Protein AF-A0A7I0JQH7-F1 (afdb_monomer)

Foldseek 3Di:
DVVVCVVVVHDDDDDDDQPVCPLVCCQVVVDVDDDDPADDDPVSVVRDDDDPDPDDDDDDDDDPPPDPDDDPVVCVPHDDDDRPPGPVVVVVVD

Mean predicted aligned error: 3.63 Å

Structure (mmCIF, N/CA/C/O backbone):
data_AF-A0A7I0JQH7-F1
#
_entry.id   AF-A0A7I0JQH7-F1
#
loop_
_atom_site.group_PDB
_atom_site.id
_atom_site.type_symbol
_atom_site.label_atom_id
_atom_site.label_alt_id
_atom_site.label_comp_id
_atom_site.label_asym_id
_atom_site.label_entity_id
_atom_site.label_seq_id
_atom_site.pdbx_PDB_ins_code
_atom_site.Cartn_x
_atom_site.Cartn_y
_atom_site.Cartn_z
_atom_site.occupancy
_atom_site.B_iso_or_equiv
_atom_site.auth_seq_id
_atom_site.auth_comp_id
_atom_site.auth_asym_id
_atom_site.auth_atom_id
_atom_site.pdbx_PDB_model_num
ATOM 1 N N . TRP A 1 1 ? -14.429 -2.750 2.397 1.00 88.56 1 TRP A N 1
ATOM 2 C CA . TRP A 1 1 ? -14.922 -1.959 3.542 1.00 88.56 1 TRP A CA 1
ATOM 3 C C . TRP A 1 1 ? -16.432 -2.066 3.742 1.00 88.56 1 TRP A C 1
ATOM 5 O O . TRP A 1 1 ? -16.824 -2.506 4.807 1.00 88.56 1 TRP A O 1
ATOM 15 N N . ALA A 1 2 ? -17.278 -1.749 2.749 1.00 93.50 2 ALA A N 1
ATOM 16 C CA . ALA A 1 2 ? -18.744 -1.742 2.913 1.00 93.50 2 ALA A CA 1
ATOM 17 C C . ALA A 1 2 ? -19.337 -3.011 3.567 1.00 93.50 2 ALA A C 1
ATOM 19 O O . ALA A 1 2 ? -20.145 -2.905 4.484 1.00 93.50 2 ALA A O 1
ATOM 20 N N . ALA A 1 3 ? -18.900 -4.201 3.135 1.00 95.44 3 ALA A N 1
ATOM 21 C CA . ALA A 1 3 ? -19.332 -5.467 3.733 1.00 95.44 3 ALA A CA 1
ATOM 22 C C . ALA A 1 3 ? -18.929 -5.599 5.214 1.00 95.44 3 ALA A C 1
ATOM 24 O O 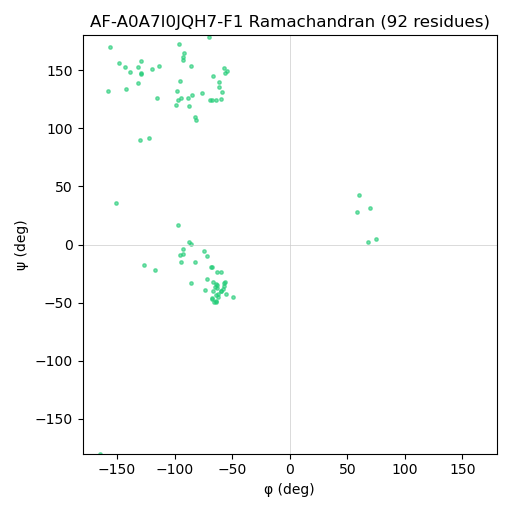. ALA A 1 3 ? -19.756 -5.989 6.027 1.00 95.44 3 ALA A O 1
ATOM 25 N N . ILE A 1 4 ? -17.697 -5.207 5.562 1.00 94.50 4 ILE A N 1
ATOM 26 C CA . ILE A 1 4 ? -17.179 -5.236 6.940 1.00 94.50 4 ILE A CA 1
ATOM 27 C C . ILE A 1 4 ? -17.979 -4.277 7.823 1.00 94.50 4 ILE A C 1
ATOM 29 O O . ILE A 1 4 ? -18.449 -4.673 8.878 1.00 94.50 4 ILE A O 1
ATOM 33 N N . ALA A 1 5 ? -18.186 -3.037 7.368 1.00 95.88 5 ALA A N 1
ATOM 34 C CA . ALA A 1 5 ? -18.923 -2.028 8.127 1.00 95.88 5 ALA A CA 1
ATOM 35 C C . ALA A 1 5 ? -20.367 -2.467 8.426 1.00 95.88 5 ALA A C 1
ATOM 37 O O . ALA A 1 5 ? -20.850 -2.291 9.542 1.00 95.88 5 ALA A O 1
ATOM 38 N N . LYS A 1 6 ? -21.029 -3.102 7.447 1.00 97.56 6 LYS A N 1
ATOM 39 C CA . LYS A 1 6 ? -22.356 -3.699 7.630 1.00 97.56 6 LYS A CA 1
ATOM 40 C C . LYS A 1 6 ? -22.343 -4.819 8.674 1.00 97.56 6 LYS A C 1
ATOM 42 O O . LYS A 1 6 ? -23.248 -4.865 9.497 1.00 97.56 6 LYS A O 1
ATOM 47 N N . ASP A 1 7 ? -21.354 -5.706 8.614 1.00 97.38 7 ASP A N 1
ATOM 48 C CA . ASP A 1 7 ? -21.238 -6.867 9.503 1.00 97.38 7 ASP A CA 1
ATOM 49 C C . ASP A 1 7 ? -21.033 -6.455 10.969 1.00 97.38 7 ASP A C 1
ATOM 51 O O . ASP A 1 7 ? -21.722 -6.949 11.858 1.00 97.38 7 ASP A O 1
ATOM 55 N N . ILE A 1 8 ? -20.175 -5.459 11.215 1.00 96.75 8 ILE A N 1
ATOM 56 C CA . ILE A 1 8 ? -19.898 -4.946 12.568 1.00 96.75 8 ILE A CA 1
ATOM 57 C C . ILE A 1 8 ? -20.871 -3.843 13.024 1.00 96.75 8 ILE A C 1
ATOM 59 O O . ILE A 1 8 ? -20.717 -3.297 14.114 1.00 96.75 8 ILE A O 1
ATOM 63 N N . GLY A 1 9 ? -21.863 -3.491 12.199 1.00 97.38 9 GLY A N 1
ATOM 64 C CA . GLY A 1 9 ? -22.909 -2.527 12.547 1.00 97.38 9 GLY A CA 1
ATOM 65 C C . GLY A 1 9 ? -22.442 -1.072 12.676 1.00 97.38 9 GLY A C 1
ATOM 66 O O . GLY A 1 9 ? -23.014 -0.326 13.470 1.00 97.38 9 GLY A O 1
ATOM 67 N N . VAL A 1 10 ? -21.430 -0.648 11.911 1.00 96.94 10 VAL A N 1
ATOM 68 C CA . VAL A 1 10 ? -20.914 0.735 11.927 1.00 96.94 10 VAL A CA 1
ATOM 69 C C . VAL A 1 10 ? -21.162 1.462 10.606 1.00 96.94 10 VAL A C 1
ATOM 71 O O . VAL A 1 10 ? -21.244 0.863 9.533 1.00 96.94 10 VAL A O 1
ATOM 74 N N . THR A 1 11 ? -21.242 2.789 10.672 1.00 96.75 11 THR A N 1
ATOM 75 C CA . THR A 1 11 ? -21.181 3.661 9.494 1.00 96.75 11 THR A CA 1
ATOM 76 C C . THR A 1 11 ? -19.740 4.084 9.222 1.00 96.75 11 THR A C 1
ATOM 78 O O . THR A 1 11 ? -18.855 3.921 10.060 1.00 96.75 11 THR A O 1
ATOM 81 N N . TYR A 1 12 ? -19.480 4.607 8.025 1.00 95.94 12 TYR A N 1
ATOM 82 C CA . TYR A 1 12 ? -18.155 5.094 7.666 1.00 95.94 12 TYR A CA 1
ATOM 83 C C . TYR A 1 12 ? -18.219 6.263 6.695 1.00 95.94 12 TYR A C 1
ATOM 85 O O . TYR A 1 12 ? -19.149 6.376 5.896 1.00 95.94 12 TYR A O 1
ATOM 93 N N . THR A 1 13 ? -17.155 7.059 6.706 1.00 96.69 13 THR A N 1
ATOM 94 C CA . THR A 1 13 ? -16.886 8.089 5.706 1.00 96.69 13 THR A CA 1
ATOM 95 C C . THR A 1 13 ? -15.620 7.700 4.960 1.00 96.69 13 THR A C 1
ATOM 97 O O . THR A 1 13 ? -14.591 7.434 5.577 1.00 96.69 13 THR A O 1
ATOM 100 N N . LEU A 1 14 ? -15.680 7.635 3.628 1.00 95.81 14 LEU A N 1
ATOM 101 C CA . LEU A 1 14 ? -14.465 7.457 2.834 1.00 95.81 14 LEU A CA 1
ATOM 102 C C . LEU A 1 14 ? -13.710 8.774 2.775 1.00 95.81 14 LEU A C 1
ATOM 104 O O . LEU A 1 14 ? -14.272 9.797 2.392 1.00 95.81 14 LEU A O 1
ATOM 108 N N . GLN A 1 15 ? -12.420 8.713 3.078 1.00 96.44 15 GLN A N 1
ATOM 109 C CA . GLN A 1 15 ? -11.522 9.849 2.977 1.00 96.44 15 GLN A CA 1
ATOM 110 C C . GLN A 1 15 ? -10.363 9.500 2.036 1.00 96.44 15 GLN A C 1
ATOM 112 O O . GLN A 1 15 ? -9.362 8.929 2.470 1.00 96.44 15 GLN A O 1
ATOM 117 N N . PRO A 1 16 ? -10.493 9.798 0.730 1.00 95.88 16 PRO A N 1
ATOM 118 C CA . PRO A 1 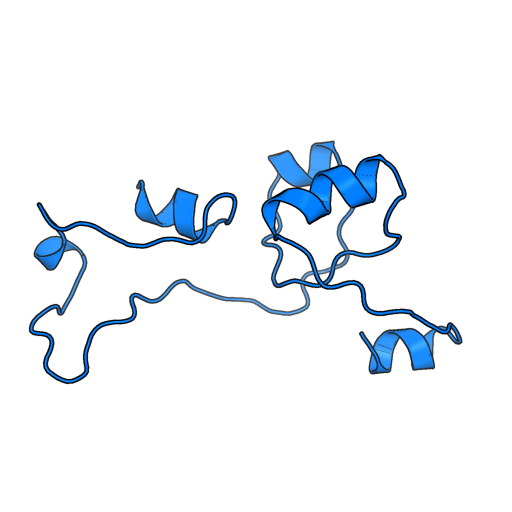16 ? -9.395 9.638 -0.213 1.00 95.88 16 PRO A CA 1
ATOM 119 C C . PRO A 1 16 ? -8.214 10.531 0.175 1.00 95.88 16 PRO A C 1
ATOM 121 O O . PRO A 1 16 ? -8.393 11.704 0.498 1.00 95.88 16 PRO A O 1
ATOM 124 N N . MET A 1 17 ? -7.006 9.979 0.122 1.00 94.88 17 MET A N 1
ATOM 125 C CA . MET A 1 17 ? -5.767 10.710 0.381 1.00 94.88 17 MET A CA 1
ATOM 126 C C . MET A 1 17 ? -4.578 10.029 -0.294 1.00 94.88 17 MET A C 1
ATOM 128 O O . MET A 1 17 ? -4.680 8.898 -0.781 1.00 94.88 17 MET A O 1
ATOM 132 N N . ASP A 1 18 ? -3.438 10.715 -0.302 1.00 94.12 18 ASP A N 1
ATOM 133 C CA . ASP A 1 18 ? -2.181 10.130 -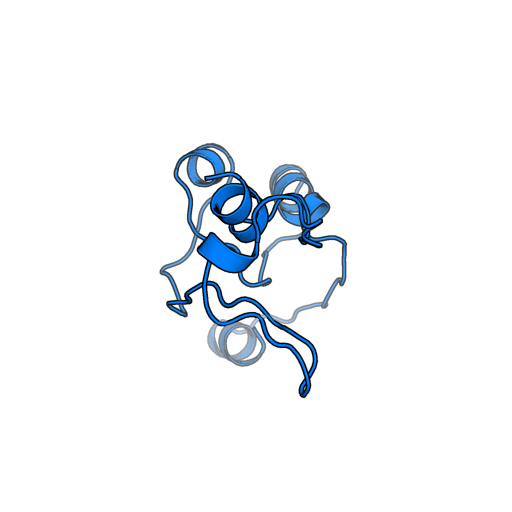0.747 1.00 94.12 18 ASP A CA 1
ATOM 134 C C . ASP A 1 18 ? -1.771 8.941 0.120 1.00 94.12 18 ASP A C 1
ATOM 136 O O . ASP A 1 18 ? -1.861 8.971 1.347 1.00 94.12 18 ASP A O 1
ATOM 140 N N . PHE A 1 19 ? -1.246 7.898 -0.527 1.00 93.81 19 PHE A N 1
ATOM 141 C CA . PHE A 1 19 ? -0.853 6.660 0.153 1.00 93.81 19 PHE A CA 1
ATOM 142 C C . PHE A 1 19 ? 0.178 6.909 1.263 1.00 93.81 19 PHE A C 1
ATOM 144 O O . PHE A 1 19 ? 0.094 6.319 2.338 1.00 93.81 19 PHE A O 1
ATOM 151 N N . ASN A 1 20 ? 1.111 7.834 1.022 1.00 93.06 20 ASN A N 1
ATOM 152 C CA . ASN A 1 20 ? 2.147 8.210 1.984 1.00 93.06 20 ASN A CA 1
ATOM 153 C C . ASN A 1 20 ? 1.569 8.837 3.262 1.00 93.06 20 ASN A C 1
ATOM 155 O O . ASN A 1 20 ? 2.211 8.782 4.307 1.00 93.06 20 ASN A O 1
ATOM 159 N N . GLY A 1 21 ? 0.363 9.407 3.192 1.00 95.50 21 GLY A N 1
ATOM 160 C CA . GLY A 1 21 ? -0.321 10.013 4.330 1.00 95.50 21 GLY A CA 1
ATOM 161 C C . GLY A 1 21 ? -1.055 9.017 5.226 1.00 95.50 21 GLY A C 1
ATOM 162 O O . GLY A 1 21 ? -1.368 9.364 6.359 1.00 95.50 21 GLY A O 1
ATOM 163 N N . ILE A 1 22 ? -1.293 7.779 4.775 1.00 96.38 22 ILE A N 1
ATOM 164 C CA . ILE A 1 22 ? -2.172 6.836 5.487 1.00 96.38 22 ILE A CA 1
ATOM 165 C C . ILE A 1 22 ? -1.594 6.425 6.845 1.00 96.38 22 ILE A C 1
ATOM 167 O O . ILE A 1 22 ? -2.299 6.481 7.848 1.00 96.38 22 ILE A O 1
ATOM 171 N N . ILE A 1 23 ? -0.320 6.020 6.900 1.00 96.06 23 ILE A N 1
ATOM 172 C CA . ILE A 1 23 ? 0.304 5.582 8.162 1.00 96.06 23 ILE A CA 1
ATOM 173 C C . ILE A 1 23 ? 0.372 6.740 9.173 1.00 96.06 23 ILE A C 1
ATOM 175 O O . ILE A 1 23 ? -0.106 6.552 10.291 1.00 96.06 23 ILE A O 1
ATOM 179 N N . PRO A 1 24 ? 0.862 7.945 8.812 1.00 96.62 24 PRO A N 1
ATOM 180 C CA . PRO A 1 24 ? 0.796 9.097 9.708 1.00 96.62 24 PRO A CA 1
ATOM 181 C C . PRO A 1 24 ? -0.625 9.417 10.184 1.00 96.62 24 PRO A C 1
ATOM 183 O O . PRO A 1 24 ? -0.817 9.666 11.370 1.00 96.62 24 PRO A O 1
ATOM 186 N N . ALA A 1 25 ? -1.622 9.370 9.293 1.00 97.75 25 ALA A N 1
ATOM 187 C CA . ALA A 1 25 ? -3.015 9.647 9.637 1.00 97.75 25 ALA A CA 1
ATOM 188 C C . ALA A 1 25 ? -3.596 8.626 10.632 1.00 97.75 25 ALA A C 1
ATOM 190 O O . ALA A 1 25 ? -4.389 9.004 11.493 1.00 97.75 25 ALA A O 1
ATOM 191 N N . LEU A 1 26 ? -3.183 7.356 10.558 1.00 97.62 26 LEU A N 1
ATOM 192 C CA . LEU A 1 26 ? -3.532 6.337 11.555 1.00 97.62 26 LEU A CA 1
ATOM 193 C C . LEU A 1 26 ? -2.872 6.637 12.908 1.00 97.62 26 LEU A C 1
ATOM 195 O O . LEU A 1 26 ? -3.535 6.619 13.942 1.00 97.62 26 LEU A O 1
ATOM 199 N N . GLN A 1 27 ? -1.578 6.973 12.911 1.00 97.38 27 GLN A N 1
ATOM 200 C CA . GLN A 1 27 ? -0.838 7.270 14.143 1.00 97.38 27 GLN A CA 1
ATOM 201 C C . GLN A 1 27 ? -1.383 8.501 14.878 1.00 97.38 27 GLN A C 1
ATOM 203 O O . GLN A 1 27 ? -1.425 8.525 16.108 1.00 97.38 27 GLN A O 1
ATOM 208 N N . THR A 1 28 ? -1.813 9.522 14.134 1.00 97.50 28 THR A N 1
ATOM 209 C CA . THR A 1 28 ? -2.406 10.747 14.688 1.00 97.50 28 THR A CA 1
ATOM 210 C C . THR A 1 28 ? -3.909 10.632 14.935 1.00 97.50 28 THR A C 1
ATOM 212 O O . THR A 1 28 ? -4.507 11.592 15.420 1.00 97.50 28 THR A O 1
ATOM 215 N N . LYS A 1 29 ? -4.519 9.472 14.640 1.00 96.31 29 LYS A N 1
ATOM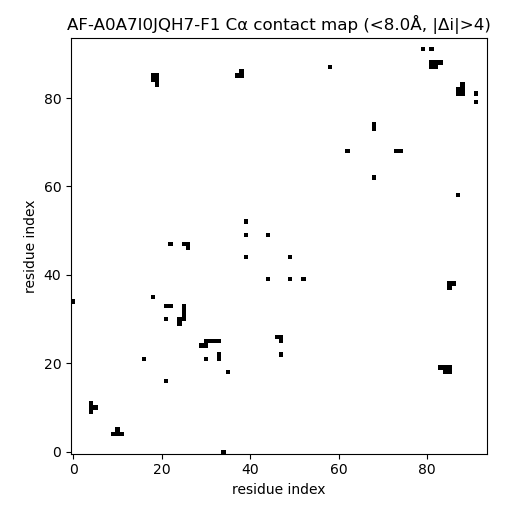 216 C CA . LYS A 1 29 ? -5.966 9.219 14.743 1.00 96.31 29 LYS A CA 1
ATOM 217 C C . LYS A 1 29 ? -6.818 10.170 13.895 1.00 96.31 29 LYS A C 1
ATOM 219 O O . LYS A 1 29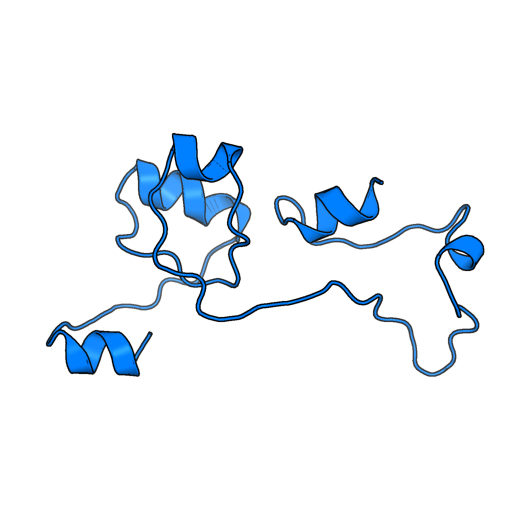 ? -7.961 10.459 14.233 1.00 96.31 29 LYS A O 1
ATOM 224 N N . GLN A 1 30 ? -6.263 10.673 12.796 1.00 97.50 30 GLN A N 1
ATOM 225 C CA . GLN A 1 30 ? -7.023 11.416 11.793 1.00 97.50 30 GLN A CA 1
ATOM 226 C C . GLN A 1 30 ? -7.950 10.489 10.994 1.00 97.50 30 GLN A C 1
ATOM 228 O O . GLN A 1 30 ? -8.997 10.929 10.526 1.00 97.50 30 GLN A O 1
ATOM 233 N N . VAL A 1 31 ? -7.563 9.221 10.832 1.00 97.75 31 VAL A N 1
ATOM 234 C CA . VAL A 1 31 ? -8.406 8.155 10.278 1.00 97.75 31 VAL A CA 1
ATOM 235 C C . VAL A 1 31 ? -8.377 6.948 11.206 1.00 97.75 31 VAL A C 1
ATOM 237 O O . VAL A 1 31 ? -7.352 6.669 11.828 1.00 97.75 31 VAL A O 1
ATOM 240 N N . ASP A 1 32 ? -9.485 6.214 11.268 1.00 96.81 32 ASP A N 1
ATOM 241 C CA . ASP A 1 32 ? -9.600 5.033 12.130 1.00 96.81 32 ASP A CA 1
ATOM 242 C C . ASP A 1 32 ? -9.064 3.759 11.460 1.00 96.81 32 ASP A C 1
ATOM 244 O O . ASP A 1 32 ? -8.533 2.873 12.125 1.00 96.81 32 ASP A O 1
ATOM 248 N N . VAL A 1 33 ? -9.210 3.651 10.131 1.00 96.06 33 VAL A N 1
ATOM 249 C CA . VAL A 1 33 ? -8.864 2.447 9.357 1.00 96.06 33 VAL A CA 1
ATOM 250 C C . VAL A 1 33 ? -8.256 2.813 8.005 1.00 96.06 33 VAL A C 1
ATOM 252 O O . VAL A 1 33 ? -8.799 3.626 7.258 1.00 96.06 33 VAL A O 1
ATOM 255 N N . GLY A 1 34 ? -7.150 2.152 7.652 1.00 96.31 34 GLY A N 1
ATOM 256 C CA . GLY A 1 34 ? -6.538 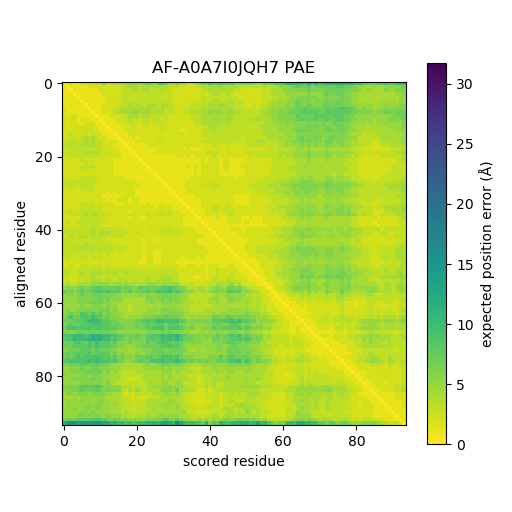2.224 6.326 1.00 96.31 34 GLY A CA 1
ATOM 257 C C . GLY A 1 34 ? -6.921 1.025 5.455 1.00 96.31 34 GLY A C 1
ATOM 258 O O . GLY A 1 34 ? -6.585 -0.109 5.782 1.00 96.31 34 GLY A O 1
ATOM 259 N N . LEU A 1 35 ? -7.565 1.264 4.308 1.00 94.69 35 LEU A N 1
ATOM 260 C CA . LEU A 1 35 ? -7.859 0.229 3.307 1.00 94.69 35 LEU A CA 1
ATOM 261 C C . LEU A 1 35 ? -7.414 0.689 1.913 1.00 94.69 35 LEU A C 1
ATOM 263 O O . LEU A 1 35 ? -8.176 1.320 1.186 1.00 94.69 35 LEU A O 1
ATOM 267 N N . ALA A 1 36 ? -6.167 0.381 1.549 1.00 94.19 36 ALA A N 1
ATOM 268 C CA . ALA A 1 36 ? -5.560 0.885 0.312 1.00 94.19 36 ALA A CA 1
ATOM 269 C C . ALA A 1 36 ? -4.499 -0.054 -0.300 1.00 94.19 36 ALA A C 1
ATOM 271 O O . ALA A 1 36 ? -3.486 0.424 -0.804 1.00 94.19 36 ALA A O 1
ATOM 272 N N . GLY A 1 37 ? -4.680 -1.381 -0.221 1.00 93.06 37 GLY A N 1
ATOM 273 C CA . GLY A 1 37 ? -3.672 -2.339 -0.712 1.00 93.06 37 GLY A CA 1
ATOM 274 C C . GLY A 1 37 ? -2.324 -2.193 0.007 1.00 93.06 37 GLY A C 1
ATOM 275 O O . GLY A 1 37 ? -1.267 -2.153 -0.617 1.00 93.06 37 GLY A O 1
ATOM 276 N N . ILE A 1 38 ? -2.367 -2.015 1.329 1.00 95.06 38 ILE A N 1
ATOM 277 C CA . ILE A 1 38 ? -1.182 -1.763 2.149 1.00 95.06 38 ILE A CA 1
ATOM 278 C C . ILE A 1 38 ? -0.501 -3.102 2.427 1.00 95.06 38 ILE A C 1
ATOM 280 O O . ILE A 1 38 ? -0.987 -3.889 3.233 1.00 95.06 38 ILE A O 1
ATOM 284 N N . THR A 1 39 ? 0.635 -3.354 1.781 1.00 95.06 39 THR A N 1
ATOM 285 C CA . THR A 1 39 ? 1.445 -4.548 2.055 1.00 95.06 39 THR A CA 1
ATOM 286 C C . THR A 1 39 ? 1.878 -4.584 3.521 1.00 95.06 39 THR A C 1
ATOM 288 O O . THR A 1 39 ? 2.413 -3.600 4.048 1.00 95.06 39 THR A O 1
ATOM 291 N N . ILE A 1 40 ? 1.675 -5.728 4.166 1.00 95.81 40 ILE A N 1
ATOM 292 C CA . ILE A 1 40 ? 2.101 -5.975 5.542 1.00 95.81 40 ILE A CA 1
ATOM 293 C C . ILE A 1 40 ? 3.634 -6.058 5.567 1.00 95.81 40 ILE A C 1
ATOM 295 O O . ILE A 1 40 ? 4.225 -6.842 4.830 1.00 95.81 40 ILE A O 1
ATOM 299 N N . LYS A 1 41 ? 4.277 -5.233 6.400 1.00 93.44 41 LYS A N 1
ATOM 300 C CA . LYS A 1 41 ? 5.739 -5.183 6.577 1.00 93.44 41 LYS A CA 1
ATOM 301 C C . LYS A 1 41 ? 6.092 -5.033 8.046 1.00 93.44 41 LYS A C 1
ATOM 303 O O . LYS A 1 41 ? 5.359 -4.360 8.773 1.00 93.44 41 LYS A O 1
ATOM 308 N N . ASP A 1 42 ? 7.225 -5.582 8.462 1.00 94.81 42 ASP A N 1
ATOM 309 C CA . ASP A 1 42 ? 7.656 -5.529 9.860 1.00 94.81 42 ASP A CA 1
ATOM 310 C C . ASP A 1 42 ? 7.918 -4.095 10.329 1.00 94.81 42 ASP A C 1
ATOM 312 O O . ASP A 1 42 ? 7.571 -3.738 11.452 1.00 94.81 42 ASP A O 1
ATOM 316 N N . GLU A 1 43 ? 8.426 -3.218 9.462 1.00 94.25 43 GLU A N 1
ATOM 317 C CA . GLU A 1 43 ? 8.611 -1.800 9.787 1.00 94.25 43 GLU A CA 1
ATOM 318 C C . GLU A 1 43 ? 7.276 -1.096 10.036 1.00 94.25 43 GLU A C 1
ATOM 320 O O . GLU A 1 43 ? 7.185 -0.247 10.919 1.00 94.25 43 GLU A O 1
ATOM 325 N N . ARG A 1 44 ? 6.229 -1.463 9.286 1.00 95.69 44 ARG A N 1
ATOM 326 C CA . ARG A 1 44 ? 4.885 -0.889 9.449 1.00 95.69 44 ARG A CA 1
ATOM 327 C C . ARG A 1 44 ? 4.213 -1.421 10.714 1.00 95.69 44 ARG A C 1
ATOM 329 O O . ARG A 1 44 ? 3.620 -0.638 11.446 1.00 95.69 44 ARG A O 1
ATOM 336 N N . LYS A 1 45 ? 4.382 -2.712 11.024 1.00 96.56 45 LYS A N 1
ATOM 337 C CA . LYS A 1 45 ? 3.869 -3.340 12.257 1.00 96.56 45 LYS A CA 1
ATOM 338 C C . LYS A 1 45 ? 4.412 -2.704 13.540 1.00 96.56 45 LYS A C 1
ATOM 340 O O . LYS A 1 45 ? 3.781 -2.800 14.581 1.00 96.56 45 LYS A O 1
ATOM 345 N N . LYS A 1 46 ? 5.576 -2.044 13.488 1.00 97.00 46 LYS A N 1
ATOM 346 C CA . LYS A 1 46 ? 6.134 -1.321 14.647 1.00 97.00 46 LYS A CA 1
ATOM 347 C C . LYS A 1 46 ? 5.325 -0.084 15.036 1.00 97.00 46 LYS A C 1
ATOM 349 O O . LYS A 1 46 ? 5.511 0.423 16.138 1.00 97.00 46 LYS A O 1
ATOM 354 N N . VAL A 1 47 ? 4.503 0.444 14.127 1.00 96.62 47 VAL A N 1
ATOM 355 C CA . VAL A 1 47 ? 3.831 1.740 14.302 1.00 96.62 47 VAL A CA 1
ATOM 356 C C . VAL A 1 47 ? 2.318 1.692 14.114 1.00 96.62 47 VAL A C 1
ATOM 358 O O . VAL A 1 47 ? 1.641 2.625 14.543 1.00 96.62 47 VAL A O 1
ATOM 361 N N . ILE A 1 48 ? 1.795 0.641 13.482 1.00 97.06 48 ILE A N 1
ATOM 362 C CA . ILE A 1 48 ? 0.366 0.391 13.283 1.00 97.06 48 ILE A CA 1
ATOM 363 C C . ILE A 1 48 ? 0.074 -1.107 13.395 1.00 97.06 48 ILE A C 1
ATOM 365 O O . ILE A 1 48 ? 0.920 -1.935 13.053 1.00 97.06 48 ILE A O 1
ATOM 369 N N . ASP A 1 49 ? -1.148 -1.442 13.791 1.00 97.69 49 ASP A N 1
ATOM 370 C CA . ASP A 1 49 ? -1.650 -2.812 13.730 1.00 97.69 49 ASP A CA 1
ATOM 371 C C . ASP A 1 49 ? -2.245 -3.122 12.349 1.00 97.69 49 ASP A C 1
ATOM 373 O O . ASP A 1 49 ? -2.716 -2.237 11.628 1.00 97.69 49 ASP A O 1
ATOM 377 N N . 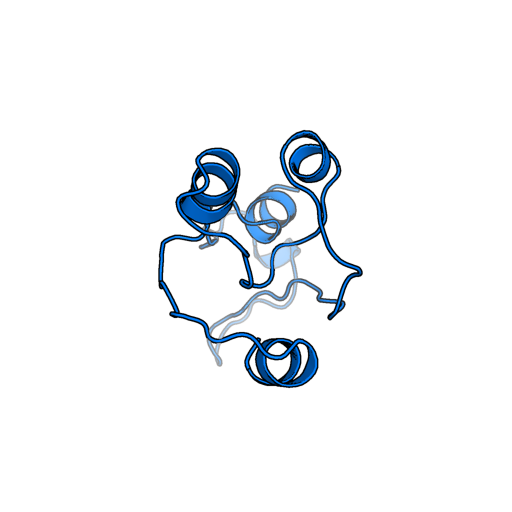PHE A 1 50 ? -2.235 -4.403 11.982 1.00 97.88 50 PHE A N 1
ATOM 378 C CA . PHE A 1 50 ? -2.868 -4.915 10.770 1.00 97.88 50 PHE A CA 1
ATOM 379 C C . PHE A 1 50 ? -3.934 -5.948 11.128 1.00 97.88 50 PHE A C 1
ATOM 381 O O . PHE A 1 50 ? -3.803 -6.674 12.111 1.00 97.88 50 PHE A O 1
ATOM 388 N N . SER A 1 51 ? -4.958 -6.049 10.283 1.00 96.12 51 SER A N 1
ATOM 389 C CA . SER A 1 51 ? -5.792 -7.248 10.224 1.00 96.12 51 SER A CA 1
ATOM 390 C C . SER A 1 51 ? -5.013 -8.417 9.619 1.00 96.12 51 SER A C 1
ATOM 392 O O . SER A 1 51 ? -3.902 -8.251 9.103 1.00 96.12 51 SER A O 1
ATOM 394 N N . ASP A 1 52 ? -5.663 -9.575 9.548 1.00 95.25 52 ASP A N 1
ATOM 395 C CA . ASP A 1 52 ? -5.242 -10.608 8.611 1.00 95.25 52 ASP A CA 1
ATOM 396 C C . ASP A 1 52 ? -5.220 -10.059 7.176 1.00 95.25 52 ASP A C 1
ATOM 398 O O . ASP A 1 52 ? -6.002 -9.172 6.797 1.00 95.25 52 ASP A O 1
ATOM 402 N N . GLY A 1 53 ? -4.292 -10.578 6.373 1.00 94.56 53 GLY A N 1
ATOM 403 C CA . GLY A 1 53 ? -4.200 -10.242 4.959 1.00 94.56 53 GLY A CA 1
ATOM 404 C C . GLY A 1 53 ? -5.454 -10.707 4.222 1.00 94.56 53 GLY A C 1
ATOM 405 O O . GLY A 1 53 ? -5.801 -11.883 4.259 1.00 94.56 53 GLY A O 1
ATOM 406 N N . TYR A 1 54 ? -6.131 -9.788 3.535 1.00 93.25 54 TYR A N 1
ATOM 407 C CA . TYR A 1 54 ? -7.359 -10.096 2.791 1.00 93.25 54 TYR A CA 1
ATOM 408 C C . TYR A 1 54 ? -7.119 -10.389 1.303 1.00 93.25 54 TYR A C 1
ATOM 410 O O . TYR A 1 54 ? -8.054 -10.764 0.596 1.00 93.25 54 TYR A O 1
ATOM 418 N N . TYR A 1 55 ? -5.901 -10.163 0.803 1.00 94.38 55 TYR A N 1
ATOM 419 C CA . TYR A 1 55 ? -5.530 -10.396 -0.590 1.00 94.38 55 TYR A CA 1
ATOM 420 C C . TYR A 1 55 ? -4.014 -10.577 -0.718 1.00 94.38 55 TYR A C 1
ATOM 422 O O . TYR A 1 55 ? -3.260 -9.762 -0.183 1.00 94.38 55 TYR A O 1
ATOM 430 N N . ASP A 1 56 ? -3.585 -11.615 -1.437 1.00 92.12 56 ASP A N 1
ATOM 431 C CA . ASP A 1 56 ? -2.183 -11.830 -1.800 1.00 92.12 56 ASP A CA 1
ATOM 432 C C . ASP A 1 56 ? -1.941 -11.309 -3.223 1.00 92.12 56 ASP A C 1
ATOM 434 O O . ASP A 1 56 ? -2.649 -11.671 -4.166 1.00 92.12 56 ASP A O 1
ATOM 438 N N . SER A 1 57 ? -0.978 -10.402 -3.372 1.00 89.88 57 SER A N 1
ATOM 439 C CA . SER A 1 57 ? -0.709 -9.696 -4.624 1.00 89.88 57 SER A CA 1
ATOM 440 C C . SER A 1 57 ? 0.771 -9.723 -4.971 1.00 89.88 57 SER A C 1
ATOM 442 O O . SER A 1 57 ? 1.605 -9.437 -4.115 1.00 89.88 57 SER A O 1
ATOM 444 N N . GLY A 1 58 ? 1.076 -9.932 -6.251 1.00 88.19 58 GLY A N 1
ATOM 445 C CA . GLY A 1 58 ? 2.406 -9.705 -6.816 1.00 88.19 58 GLY A CA 1
ATOM 446 C C . GLY A 1 58 ? 2.547 -8.338 -7.492 1.00 88.19 58 GLY A C 1
ATOM 447 O O . GLY A 1 58 ? 1.568 -7.614 -7.691 1.00 88.19 58 GLY A O 1
ATOM 448 N N . PHE A 1 59 ? 3.776 -8.008 -7.892 1.00 89.19 59 PHE A N 1
ATOM 449 C CA . PHE A 1 59 ? 4.056 -6.860 -8.754 1.00 89.19 59 PHE A CA 1
ATOM 450 C C . PHE A 1 59 ? 4.143 -7.286 -10.215 1.00 89.19 59 PHE A C 1
ATOM 452 O O . PHE A 1 59 ? 4.697 -8.331 -10.545 1.00 89.19 59 PHE A O 1
ATOM 459 N N . LEU A 1 60 ? 3.606 -6.444 -11.092 1.00 90.25 60 LEU A N 1
ATOM 460 C CA . LEU A 1 60 ? 3.716 -6.582 -12.537 1.00 90.25 60 LEU A CA 1
ATOM 461 C C . LEU A 1 60 ? 4.204 -5.261 -13.119 1.00 90.25 60 LEU A C 1
ATOM 463 O O . LEU A 1 60 ? 3.847 -4.186 -12.632 1.00 90.25 60 LEU A O 1
ATOM 467 N N . LEU A 1 61 ? 4.987 -5.350 -14.190 1.00 91.56 61 LEU A N 1
ATOM 468 C CA . LEU A 1 61 ? 5.360 -4.188 -14.977 1.00 91.56 61 LEU A CA 1
ATOM 469 C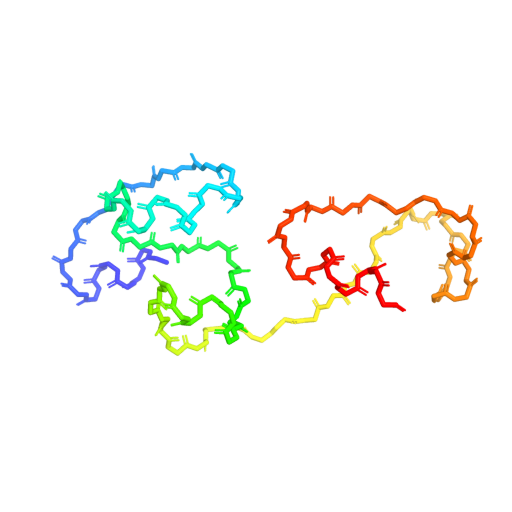 C . LEU A 1 61 ? 4.300 -3.945 -16.051 1.00 91.56 61 LEU A C 1
ATOM 471 O O . LEU A 1 61 ? 4.086 -4.777 -16.931 1.00 91.56 61 LEU A O 1
ATOM 475 N N . MET A 1 62 ? 3.661 -2.782 -16.000 1.00 93.81 62 MET A N 1
ATOM 476 C CA . MET A 1 62 ? 2.785 -2.337 -17.075 1.00 93.81 62 MET A CA 1
ATOM 477 C C . MET A 1 62 ? 3.615 -1.652 -18.162 1.00 93.81 62 MET A C 1
ATOM 479 O O . MET A 1 62 ? 4.380 -0.730 -17.880 1.00 93.81 62 MET A O 1
ATOM 483 N N . VAL A 1 63 ? 3.437 -2.085 -19.408 1.00 94.94 63 VAL A N 1
ATOM 484 C CA . VAL A 1 63 ? 4.124 -1.536 -20.584 1.00 94.94 63 VAL A CA 1
ATOM 485 C C . VAL A 1 63 ? 3.111 -1.182 -21.680 1.00 94.94 63 VAL A C 1
ATOM 487 O O . VAL A 1 63 ? 2.004 -1.726 -21.677 1.00 94.94 63 VAL A O 1
ATOM 490 N N . PRO A 1 64 ? 3.449 -0.284 -22.627 1.00 95.88 64 PRO A N 1
ATOM 491 C CA . PRO A 1 64 ? 2.618 -0.050 -23.807 1.00 95.88 64 PRO A CA 1
ATOM 492 C C . PRO A 1 64 ? 2.330 -1.346 -24.576 1.00 95.88 64 PRO A C 1
ATOM 494 O O . PRO A 1 64 ? 3.176 -2.235 -24.629 1.00 95.88 64 PRO A O 1
ATOM 497 N N . VAL A 1 65 ? 1.168 -1.433 -25.231 1.00 95.94 65 VAL A N 1
ATOM 498 C CA . VAL A 1 65 ? 0.745 -2.634 -25.987 1.00 95.94 65 VAL A CA 1
ATOM 499 C C . VAL A 1 65 ? 1.761 -3.037 -27.065 1.00 95.94 65 VAL A C 1
ATOM 501 O O . VAL A 1 65 ? 1.933 -4.216 -27.348 1.00 95.94 65 VAL A O 1
ATOM 504 N N . ASN A 1 66 ? 2.460 -2.066 -27.650 1.00 96.75 66 ASN A N 1
ATOM 505 C CA . ASN A 1 66 ? 3.499 -2.262 -28.661 1.00 96.75 66 ASN A CA 1
ATOM 506 C C . ASN A 1 66 ? 4.931 -2.268 -28.084 1.00 96.75 66 ASN A C 1
ATOM 508 O O . ASN A 1 66 ? 5.891 -2.067 -28.827 1.00 96.75 66 ASN A O 1
ATOM 512 N N . SER A 1 67 ? 5.087 -2.447 -26.771 1.00 96.19 67 SER A N 1
ATOM 513 C CA . SER A 1 67 ? 6.393 -2.506 -26.114 1.00 96.19 67 SER A CA 1
ATOM 514 C C . SER A 1 67 ? 7.183 -3.745 -26.528 1.00 96.19 67 SER A C 1
ATOM 516 O O . SER A 1 67 ? 6.630 -4.829 -26.702 1.00 96.19 67 SER A O 1
ATOM 518 N N . THR A 1 68 ? 8.503 -3.597 -26.622 1.00 95.25 68 THR A N 1
ATOM 519 C CA . THR A 1 68 ? 9.434 -4.713 -26.834 1.00 95.25 68 THR A CA 1
ATOM 520 C C . THR A 1 68 ? 9.987 -5.293 -25.533 1.00 95.25 68 THR A C 1
ATOM 522 O O . THR A 1 68 ? 10.745 -6.253 -25.601 1.00 95.25 68 THR A O 1
ATOM 525 N N . ILE A 1 69 ? 9.652 -4.707 -24.377 1.00 96.00 69 ILE A N 1
ATOM 526 C CA . ILE A 1 69 ? 10.094 -5.169 -23.053 1.00 96.00 69 ILE A CA 1
ATOM 527 C C . ILE A 1 69 ? 9.445 -6.521 -22.750 1.00 96.00 69 ILE A C 1
ATOM 529 O O . ILE A 1 69 ? 8.218 -6.631 -22.763 1.00 96.00 69 ILE A O 1
ATOM 533 N N . LYS A 1 70 ? 10.268 -7.523 -22.444 1.00 92.25 70 LYS A N 1
ATOM 534 C CA . LYS A 1 70 ? 9.849 -8.893 -22.118 1.00 92.25 70 LYS A CA 1
ATOM 535 C C . LYS A 1 70 ? 10.207 -9.308 -20.697 1.00 92.25 70 LYS A C 1
ATOM 537 O O . LYS A 1 70 ? 9.565 -10.211 -20.168 1.00 92.25 70 LYS A O 1
ATOM 542 N N . GLY A 1 71 ? 11.186 -8.649 -20.085 1.00 91.31 71 GLY A N 1
ATOM 543 C CA . GLY A 1 71 ? 11.659 -8.998 -18.753 1.00 91.31 71 GLY A CA 1
ATOM 544 C C . GLY A 1 71 ? 12.509 -7.909 -18.095 1.00 91.31 71 GLY A C 1
ATOM 545 O O . GLY A 1 71 ? 12.713 -6.842 -18.683 1.00 91.31 71 GLY A O 1
ATOM 546 N N . PRO A 1 72 ? 12.986 -8.159 -16.863 1.00 89.06 72 PRO A N 1
ATOM 547 C CA . PRO A 1 72 ? 13.802 -7.220 -16.092 1.00 89.06 72 PRO A CA 1
ATOM 548 C C . PRO A 1 72 ? 15.086 -6.775 -16.803 1.00 89.06 72 PRO A C 1
ATOM 550 O O . PRO A 1 72 ? 15.470 -5.612 -16.714 1.00 89.06 72 PRO A O 1
ATOM 553 N N . GLU A 1 73 ? 15.728 -7.667 -17.556 1.00 92.31 73 GLU A N 1
ATOM 554 C CA . GLU A 1 73 ? 16.932 -7.383 -18.344 1.00 92.31 73 GLU A CA 1
ATOM 555 C C . GLU A 1 73 ? 16.738 -6.246 -19.357 1.00 92.31 73 GLU A C 1
ATOM 557 O O . GLU A 1 73 ? 17.647 -5.442 -19.572 1.00 92.31 73 GLU A O 1
ATOM 562 N N . ASP A 1 74 ? 15.533 -6.105 -19.910 1.00 94.88 74 ASP A N 1
ATOM 563 C CA . ASP A 1 74 ? 15.208 -5.029 -20.843 1.00 94.88 74 ASP A CA 1
ATOM 564 C C . ASP A 1 74 ? 15.053 -3.672 -20.140 1.00 94.88 74 ASP A C 1
ATOM 566 O O . ASP A 1 74 ? 14.856 -2.660 -20.809 1.00 94.88 74 ASP A O 1
ATOM 570 N N . LEU A 1 75 ? 15.110 -3.609 -18.806 1.00 92.19 75 LEU A N 1
ATOM 571 C CA . LEU A 1 75 ? 14.921 -2.382 -18.022 1.00 92.19 75 LEU A CA 1
ATOM 572 C C . LEU A 1 75 ? 16.235 -1.654 -17.722 1.00 92.19 75 LEU A C 1
ATOM 574 O O . LEU A 1 75 ? 16.206 -0.514 -17.256 1.00 92.19 75 LEU A O 1
ATOM 578 N N . ILE A 1 76 ? 17.383 -2.263 -18.030 1.00 91.38 76 ILE A N 1
ATOM 579 C CA . ILE A 1 76 ? 18.700 -1.668 -17.791 1.00 91.38 76 ILE A CA 1
ATOM 580 C C . ILE A 1 76 ? 18.822 -0.344 -18.559 1.00 91.38 76 ILE A C 1
ATOM 582 O O . ILE A 1 76 ? 18.619 -0.271 -19.771 1.00 91.38 76 ILE A O 1
ATOM 586 N N . GLY A 1 77 ? 19.144 0.727 -17.831 1.00 93.19 77 GLY A N 1
ATOM 587 C CA . GLY A 1 77 ? 19.262 2.077 -18.389 1.00 93.19 77 GLY A CA 1
ATOM 588 C C . GLY A 1 77 ? 17.928 2.760 -18.714 1.00 93.19 77 GLY A C 1
ATOM 589 O O . GLY A 1 77 ? 17.938 3.867 -19.253 1.00 93.19 77 GLY A O 1
ATOM 590 N N . LYS A 1 78 ? 16.780 2.145 -18.392 1.00 93.50 78 LYS A N 1
ATOM 591 C CA . LYS A 1 78 ? 15.455 2.769 -18.521 1.00 93.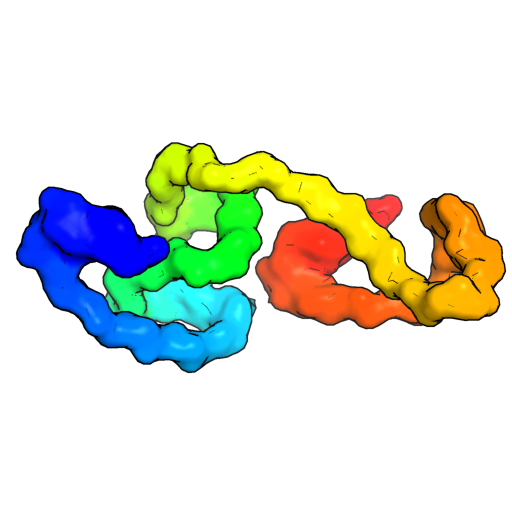50 78 LYS A CA 1
ATOM 592 C C . LYS A 1 78 ? 15.033 3.448 -17.220 1.00 93.50 78 LYS A C 1
ATOM 594 O O . LYS A 1 78 ? 15.497 3.122 -16.132 1.00 93.50 78 LYS A O 1
ATOM 599 N N . THR A 1 79 ? 14.103 4.389 -17.338 1.00 93.31 79 THR A N 1
ATOM 600 C CA . THR A 1 79 ? 13.448 5.020 -16.188 1.00 93.31 79 THR A CA 1
ATOM 601 C C . THR A 1 79 ? 12.142 4.299 -15.879 1.00 93.31 79 THR A C 1
ATOM 603 O O . THR A 1 79 ? 11.285 4.174 -16.754 1.00 93.31 79 THR A O 1
ATOM 606 N N . LEU A 1 80 ? 11.974 3.862 -14.630 1.00 92.94 80 LEU A N 1
ATOM 607 C CA . LEU A 1 80 ? 10.725 3.289 -14.139 1.00 92.94 80 LEU A CA 1
ATOM 608 C C . LEU A 1 80 ? 9.910 4.338 -13.385 1.00 92.94 80 LEU A C 1
ATOM 610 O O . LEU A 1 80 ? 10.421 5.026 -12.501 1.00 92.94 80 LEU A O 1
ATOM 614 N N . ALA A 1 81 ? 8.623 4.427 -13.708 1.00 94.00 81 ALA A N 1
ATOM 615 C CA . ALA A 1 81 ? 7.665 5.170 -12.904 1.00 94.00 81 ALA A CA 1
ATOM 616 C C . ALA A 1 81 ? 7.094 4.247 -11.822 1.00 94.00 81 ALA A C 1
ATOM 618 O O . ALA A 1 81 ? 6.559 3.181 -12.123 1.00 94.00 81 ALA A O 1
ATOM 619 N N . VAL A 1 82 ? 7.185 4.671 -10.563 1.00 93.00 82 VAL A N 1
ATOM 620 C CA . VAL A 1 82 ? 6.661 3.932 -9.409 1.00 93.00 82 VAL A CA 1
ATOM 621 C C . VAL A 1 82 ? 5.849 4.854 -8.511 1.00 93.00 82 VAL A C 1
ATOM 623 O O . VAL A 1 82 ? 6.089 6.061 -8.449 1.00 93.00 82 VAL A O 1
ATOM 626 N N . LYS A 1 83 ? 4.890 4.286 -7.776 1.00 89.69 83 LYS A N 1
ATOM 627 C CA . LYS A 1 83 ? 4.178 5.019 -6.727 1.00 89.69 83 LYS A CA 1
ATOM 628 C C . LYS A 1 83 ? 5.015 5.009 -5.454 1.00 89.69 83 LYS A C 1
ATOM 630 O O . LYS A 1 83 ? 5.142 3.959 -4.824 1.00 89.69 83 LYS A O 1
ATOM 635 N N . THR A 1 84 ? 5.565 6.161 -5.083 1.00 88.50 84 THR A N 1
ATOM 636 C CA . THR A 1 84 ? 6.455 6.307 -3.920 1.00 88.50 84 THR A CA 1
ATOM 637 C C . THR A 1 84 ? 5.800 5.842 -2.616 1.00 88.50 84 THR A C 1
ATOM 639 O O . THR A 1 84 ? 4.576 5.830 -2.494 1.00 88.50 84 THR A O 1
ATOM 642 N N . GLY A 1 85 ? 6.625 5.393 -1.662 1.00 85.94 85 GLY A N 1
ATOM 643 C CA . GLY A 1 85 ? 6.198 4.895 -0.343 1.00 85.94 85 GLY A CA 1
ATOM 644 C C . GLY A 1 85 ? 5.413 3.577 -0.356 1.00 85.94 85 GLY A C 1
ATOM 645 O O . GLY A 1 85 ? 5.011 3.074 0.697 1.00 85.94 85 GLY A O 1
ATOM 646 N N . THR A 1 86 ? 5.218 2.979 -1.532 1.00 91.56 86 THR A N 1
ATOM 647 C CA . THR A 1 86 ? 4.627 1.649 -1.680 1.00 91.56 86 THR A CA 1
ATOM 648 C C . THR A 1 86 ? 5.697 0.570 -1.712 1.00 91.56 86 THR A C 1
ATOM 650 O O . THR A 1 86 ? 6.856 0.813 -2.033 1.00 91.56 86 THR A O 1
ATOM 653 N N . SER A 1 87 ? 5.278 -0.663 -1.456 1.00 91.31 87 SER A N 1
ATOM 654 C CA . SER A 1 87 ? 6.165 -1.823 -1.521 1.00 91.31 87 SER A CA 1
ATOM 655 C C . SER A 1 87 ? 6.636 -2.131 -2.948 1.00 91.31 87 SER A C 1
ATOM 657 O O . SER A 1 87 ? 7.693 -2.726 -3.103 1.00 91.31 87 SER A O 1
ATOM 659 N N . ALA A 1 88 ? 5.927 -1.634 -3.970 1.00 90.19 88 ALA A N 1
ATOM 660 C CA . ALA A 1 88 ? 6.378 -1.681 -5.361 1.00 90.19 88 ALA A CA 1
ATOM 661 C C . ALA A 1 88 ? 7.616 -0.803 -5.600 1.00 90.19 88 ALA A C 1
ATOM 663 O O . ALA A 1 88 ? 8.451 -1.138 -6.430 1.00 90.19 88 ALA A O 1
ATOM 664 N N . THR A 1 89 ? 7.744 0.320 -4.878 1.00 90.06 89 THR A N 1
ATOM 665 C CA . THR A 1 89 ? 8.945 1.170 -4.970 1.00 90.06 89 THR A CA 1
ATOM 666 C C . THR A 1 89 ? 10.164 0.456 -4.413 1.00 90.06 89 THR A C 1
ATOM 668 O O . THR A 1 89 ? 11.244 0.599 -4.970 1.00 90.06 89 THR A O 1
ATOM 671 N N . ASP A 1 90 ? 9.995 -0.277 -3.313 1.00 90.00 90 ASP A N 1
ATOM 672 C CA . ASP A 1 90 ? 11.092 -1.030 -2.705 1.00 90.00 90 ASP A CA 1
ATOM 673 C C . ASP A 1 90 ? 11.514 -2.171 -3.633 1.00 90.00 90 ASP A C 1
ATOM 675 O O . ASP A 1 90 ? 12.686 -2.271 -3.967 1.00 90.00 90 ASP A O 1
ATOM 679 N N . TYR A 1 91 ? 10.543 -2.928 -4.151 1.00 90.25 91 TYR A N 1
ATOM 680 C CA . TYR A 1 91 ? 10.790 -4.005 -5.109 1.00 90.25 91 TYR A CA 1
ATOM 681 C C . TYR A 1 91 ? 11.474 -3.526 -6.397 1.00 90.25 91 TYR A C 1
ATOM 683 O O . TYR A 1 91 ? 12.377 -4.176 -6.894 1.00 90.25 91 TYR A O 1
ATOM 691 N N . ALA A 1 92 ? 11.087 -2.366 -6.937 1.00 89.00 92 ALA A N 1
ATOM 692 C CA . ALA A 1 92 ? 11.697 -1.829 -8.155 1.00 89.00 92 ALA A CA 1
ATOM 693 C C . ALA A 1 92 ? 13.136 -1.304 -7.968 1.00 89.00 92 ALA A C 1
ATOM 695 O O . ALA A 1 92 ? 13.765 -0.918 -8.953 1.00 89.00 92 ALA A O 1
ATOM 696 N N . LYS A 1 93 ? 13.622 -1.196 -6.724 1.00 86.50 93 LYS A N 1
ATOM 697 C CA . LYS A 1 93 ? 15.000 -0.790 -6.406 1.00 86.50 93 LYS A CA 1
ATOM 698 C C . LYS A 1 93 ? 15.942 -1.976 -6.202 1.00 86.50 93 LYS A C 1
ATOM 700 O O . LYS A 1 93 ? 17.148 -1.739 -6.142 1.00 86.50 93 LYS A O 1
ATOM 705 N N . GLU A 1 94 ? 15.396 -3.175 -6.020 1.00 80.94 94 GLU A N 1
ATOM 706 C CA . GLU A 1 94 ? 16.152 -4.433 -5.983 1.00 80.94 94 GLU A CA 1
ATOM 707 C C . GLU A 1 94 ? 16.622 -4.812 -7.393 1.00 80.94 94 GLU A C 1
ATOM 709 O O . GLU A 1 94 ? 17.782 -5.271 -7.502 1.00 80.94 94 GLU A O 1
#

Sequence (94 aa):
WAAIAKDIGVTYTLQPMDFNGIIPALQTKQVDVGLAGITIKDERKKVIDFSDGYYDSGFLLMVPVNSTIKGPEDLIGKTLAVKTGTSATDYAKE

Solvent-accessible surface area (backbone atoms only — not comparable to full-atom values): 6782 Å² total; per-residue (Å²): 106,72,69,58,32,60,74,75,71,48,87,87,80,92,77,90,72,61,75,73,49,48,64,59,28,46,69,70,60,75,39,96,75,88,88,76,87,73,78,89,45,75,78,53,56,75,69,43,88,77,75,81,84,89,74,91,79,85,90,81,86,89,70,63,95,87,54,86,73,84,56,75,81,67,45,71,97,58,89,80,91,68,63,74,90,38,71,65,38,57,60,75,71,110

Secondary structure (DSSP, 8-state):
-HHHHHHTT---------HHHHHHHHHTTS-S---S-----HHHHTTS-----S----------TT----SGGGGTTPPPP--TTSHHHHHTT-

Radius of gyration: 17.05 Å; Cα contacts (8 Å, |Δi|>4): 43; chains: 1; bounding box: 42×23×43 Å

pLDDT: mean 94.03, std 3.15, range [80.94, 97.88]